Protein AF-K2DEM9-F1 (afdb_monomer)

Mean predicted aligned error: 3.63 Å

Sequence (112 aa):
MRRLVREGIWRINEPAARIWNIGGHIYLVWPAAGEEIAKRASGEDIPGLPKTPDGILDMMVEREIAYLREGEGDRYYYIAPSVLTEKIPDLKLKAIRLRDQALISSAIIPPV

Nearest PDB structures (foldseek):
  2ipq-assembly1_X  TM=5.742E-01  e=1.820E-02  Salmonella enterica subsp. enterica serovar Typhi
  7cc9-assembly3_C  TM=5.058E-01  e=1.512E+00  Streptomyces pristinaespiralis

Solvent-accessible surface area (backbone atoms only — not comparable to full-atom values): 6372 Å² total; per-residue (Å²): 99,36,64,42,38,77,71,64,74,39,39,67,74,46,92,89,34,39,33,37,33,47,89,81,42,36,32,37,33,49,59,66,48,34,47,56,50,17,58,49,43,66,74,66,68,51,84,92,60,52,73,39,31,67,50,41,48,50,52,28,42,77,68,59,49,30,45,67,41,84,75,88,76,70,50,53,37,73,46,64,53,53,88,51,28,80,80,38,73,85,54,64,44,45,20,38,35,43,69,53,59,70,65,52,36,95,64,89,75,76,59,92

Secondary structure (DSSP, 8-state):
-HHHHHTTSS-BSSTT-SEEEETTEEEEETTHHHHHHHHHHHHTT-TT--SSHHHHHHHHHHTTSEEPPPSSS-SSEEE--HHHHTTSTT--EEEEEES-GGGT-SSPPPP-

Structure (mmCIF, N/CA/C/O backbone):
data_AF-K2DEM9-F1
#
_entry.id   AF-K2DEM9-F1
#
loop_
_atom_site.group_PDB
_atom_site.id
_atom_site.type_symbol
_atom_site.label_atom_id
_atom_site.label_alt_id
_atom_site.label_comp_id
_atom_site.label_asym_id
_atom_site.label_entity_id
_atom_site.label_seq_id
_atom_site.pdbx_PDB_ins_code
_atom_site.Cartn_x
_atom_site.Cartn_y
_atom_site.Cartn_z
_atom_site.occupancy
_atom_site.B_iso_or_equiv
_atom_site.auth_seq_id
_atom_site.auth_comp_id
_atom_site.auth_asym_id
_atom_site.auth_atom_id
_atom_site.pdbx_PDB_model_num
ATOM 1 N N . MET A 1 1 ? 2.474 -9.521 -6.081 1.00 89.62 1 MET A N 1
ATOM 2 C CA . MET A 1 1 ? 1.553 -9.211 -4.961 1.00 89.62 1 MET A CA 1
ATOM 3 C C . MET A 1 1 ? 0.612 -10.367 -4.632 1.00 89.62 1 MET A C 1
ATOM 5 O O . MET A 1 1 ? 0.710 -10.861 -3.521 1.00 89.62 1 MET A O 1
ATOM 9 N N . ARG A 1 2 ? -0.200 -10.892 -5.570 1.00 91.69 2 ARG A N 1
ATOM 10 C CA . ARG A 1 2 ? -1.071 -12.075 -5.328 1.00 91.69 2 ARG A CA 1
ATOM 11 C C . ARG A 1 2 ? -0.402 -13.229 -4.568 1.00 91.69 2 ARG A C 1
ATOM 13 O O . ARG A 1 2 ? -0.968 -13.794 -3.642 1.00 91.69 2 ARG A O 1
ATOM 20 N N . ARG A 1 3 ? 0.838 -13.557 -4.940 1.00 89.69 3 ARG A N 1
ATOM 21 C CA . ARG A 1 3 ? 1.628 -14.607 -4.285 1.00 89.69 3 ARG A CA 1
ATOM 22 C C . ARG A 1 3 ? 1.915 -14.315 -2.802 1.00 89.69 3 ARG A C 1
ATOM 24 O O . ARG A 1 3 ? 1.823 -15.235 -2.006 1.00 89.69 3 ARG A O 1
ATOM 31 N N . LEU A 1 4 ? 2.201 -13.058 -2.434 1.00 91.12 4 LEU A N 1
ATOM 32 C CA . LEU A 1 4 ? 2.432 -12.642 -1.038 1.00 91.12 4 LEU A CA 1
ATOM 33 C C . LEU A 1 4 ? 1.180 -12.842 -0.179 1.00 91.12 4 LEU A C 1
ATOM 35 O O . LEU A 1 4 ? 1.288 -13.264 0.967 1.00 91.12 4 LEU A O 1
ATOM 39 N N . VAL A 1 5 ? 0.001 -12.590 -0.750 1.00 92.62 5 VAL A N 1
ATOM 40 C CA . VAL A 1 5 ? -1.280 -12.873 -0.091 1.00 92.62 5 VAL A CA 1
ATOM 41 C C . VAL A 1 5 ? -1.508 -14.374 0.034 1.00 92.62 5 VAL A C 1
ATOM 43 O O . VAL A 1 5 ? -1.794 -14.864 1.119 1.00 92.62 5 VAL A O 1
ATOM 46 N N . ARG A 1 6 ? -1.334 -15.125 -1.061 1.00 91.06 6 ARG A N 1
ATOM 47 C CA . ARG A 1 6 ? -1.548 -16.582 -1.080 1.00 91.06 6 ARG A CA 1
ATOM 48 C C . ARG A 1 6 ? -0.653 -17.329 -0.088 1.00 91.06 6 ARG A C 1
ATOM 50 O O . ARG A 1 6 ? -1.060 -18.348 0.449 1.00 91.06 6 ARG A O 1
ATOM 57 N N . GLU A 1 7 ? 0.560 -16.837 0.138 1.00 91.19 7 GLU A N 1
ATOM 58 C CA . GLU A 1 7 ? 1.514 -17.406 1.099 1.00 91.19 7 GLU A CA 1
ATOM 59 C C . GLU A 1 7 ? 1.312 -16.875 2.530 1.00 91.19 7 GLU A C 1
ATOM 61 O O . GLU A 1 7 ? 2.103 -17.190 3.413 1.00 91.19 7 GLU A O 1
ATOM 66 N N . GLY A 1 8 ? 0.277 -16.061 2.772 1.00 90.12 8 GLY A N 1
ATOM 67 C CA . GLY A 1 8 ? -0.072 -15.539 4.097 1.00 90.12 8 GLY A CA 1
ATOM 68 C C . GLY A 1 8 ? 0.868 -14.455 4.631 1.00 90.12 8 GLY A C 1
ATOM 69 O O . GLY A 1 8 ? 0.730 -14.033 5.777 1.00 90.12 8 GLY A O 1
ATOM 70 N N . ILE A 1 9 ? 1.817 -13.987 3.817 1.00 92.00 9 ILE A N 1
ATOM 71 C CA . ILE A 1 9 ? 2.762 -12.925 4.188 1.00 92.00 9 ILE A CA 1
ATOM 72 C C . ILE A 1 9 ? 2.027 -11.588 4.230 1.00 92.00 9 ILE A C 1
ATOM 74 O O . ILE A 1 9 ? 2.168 -10.816 5.176 1.00 92.00 9 ILE A O 1
ATOM 78 N N . TRP A 1 10 ? 1.213 -11.321 3.208 1.00 95.81 10 TRP A N 1
ATOM 79 C CA . TRP A 1 10 ? 0.350 -10.149 3.176 1.00 95.81 10 TRP A CA 1
ATOM 80 C C . TRP A 1 10 ? -1.045 -10.506 3.641 1.00 95.81 10 TRP A C 1
ATOM 82 O O . TRP A 1 10 ? -1.778 -11.237 2.979 1.00 95.81 10 TRP A O 1
ATOM 92 N N . ARG A 1 11 ? -1.409 -9.915 4.771 1.00 95.56 11 ARG A N 1
ATOM 93 C CA . ARG A 1 11 ? -2.759 -9.953 5.314 1.00 95.56 11 ARG A CA 1
ATOM 94 C C . ARG A 1 11 ? -3.612 -8.839 4.710 1.00 95.56 11 ARG A C 1
ATOM 96 O O . ARG A 1 11 ? -3.073 -7.838 4.218 1.00 95.56 11 ARG A O 1
ATOM 103 N N . ILE A 1 12 ? -4.927 -9.030 4.758 1.00 96.12 12 ILE A N 1
ATOM 104 C CA . ILE A 1 12 ? -5.938 -8.136 4.186 1.00 96.12 12 ILE A CA 1
ATOM 105 C C . ILE A 1 12 ? -6.935 -7.774 5.287 1.00 96.12 12 ILE A C 1
ATOM 107 O O . ILE A 1 12 ? -7.466 -8.677 5.923 1.00 96.12 12 ILE A O 1
ATOM 111 N N . ASN A 1 13 ? -7.215 -6.481 5.474 1.00 96.06 13 ASN A N 1
ATOM 112 C CA . ASN A 1 13 ? -8.270 -5.977 6.370 1.00 96.06 13 ASN A CA 1
ATOM 113 C C . ASN A 1 13 ? -8.176 -6.412 7.844 1.00 96.06 13 ASN A C 1
ATOM 115 O O . ASN A 1 13 ? -9.171 -6.430 8.564 1.00 96.06 13 ASN A O 1
ATOM 119 N N . GLU A 1 14 ? -6.981 -6.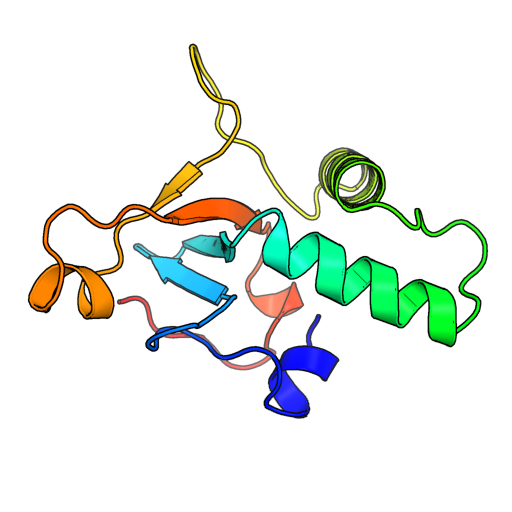736 8.319 1.00 95.38 14 GLU A N 1
ATOM 120 C CA . GLU A 1 14 ? -6.750 -7.156 9.698 1.00 95.38 14 GLU A CA 1
ATOM 121 C C . GLU A 1 14 ? -5.518 -6.454 10.286 1.00 95.38 14 GLU A C 1
ATOM 123 O O . GLU A 1 14 ? -4.726 -5.856 9.550 1.00 95.38 14 GLU A O 1
ATOM 128 N N . PRO A 1 15 ? -5.311 -6.494 11.612 1.00 93.44 15 PRO A N 1
ATOM 129 C CA . PRO A 1 15 ? -4.130 -5.895 12.217 1.00 93.44 15 PRO A CA 1
ATOM 130 C C . PRO A 1 15 ? -2.820 -6.363 11.567 1.00 93.44 15 PRO A C 1
ATOM 132 O O . PRO A 1 15 ? -2.637 -7.543 11.278 1.00 93.44 15 PRO A O 1
ATOM 135 N N . ALA A 1 16 ? -1.908 -5.412 11.343 1.00 91.88 16 ALA A N 1
ATOM 136 C CA . ALA A 1 16 ? -0.651 -5.584 10.603 1.00 91.88 16 ALA A CA 1
ATOM 137 C C . ALA A 1 16 ? -0.788 -5.905 9.096 1.00 91.88 16 ALA A C 1
ATOM 139 O O . ALA A 1 16 ? 0.227 -6.155 8.436 1.00 91.88 16 ALA A O 1
ATOM 140 N N . ALA A 1 17 ? -1.996 -5.837 8.522 1.00 96.06 17 ALA A N 1
ATOM 141 C CA . ALA A 1 17 ? -2.210 -5.996 7.088 1.00 96.06 17 ALA A CA 1
ATOM 142 C C . ALA A 1 17 ? -1.434 -4.977 6.250 1.00 96.06 17 ALA A C 1
ATOM 144 O O . ALA A 1 17 ? -1.278 -3.805 6.606 1.00 96.06 17 ALA A O 1
ATOM 145 N N . ARG A 1 18 ? -0.972 -5.446 5.087 1.00 96.88 18 ARG A N 1
ATOM 146 C CA . ARG A 1 18 ? -0.403 -4.589 4.040 1.00 96.88 18 ARG A CA 1
ATOM 147 C C . ARG A 1 18 ? -1.475 -4.051 3.112 1.00 96.88 18 ARG A C 1
ATOM 149 O O . ARG A 1 18 ? -1.251 -3.019 2.495 1.00 96.88 18 ARG A O 1
ATOM 156 N N . ILE A 1 19 ? -2.609 -4.737 3.016 1.00 97.25 19 ILE A N 1
ATOM 157 C CA . ILE A 1 19 ? -3.687 -4.406 2.094 1.00 97.25 19 ILE A CA 1
ATOM 158 C C . ILE A 1 19 ? -4.940 -4.063 2.885 1.00 97.25 19 ILE A C 1
ATOM 160 O O . ILE A 1 19 ? -5.343 -4.810 3.778 1.00 97.25 19 ILE A O 1
ATOM 164 N N . TRP A 1 20 ? -5.573 -2.966 2.493 1.00 97.75 20 TRP A N 1
ATOM 165 C CA . TRP A 1 20 ? -6.828 -2.501 3.060 1.00 97.75 20 TRP A CA 1
ATOM 166 C C . TRP A 1 20 ? -7.810 -2.185 1.943 1.00 97.75 20 TRP A C 1
ATOM 168 O O . TRP A 1 20 ? -7.455 -1.486 0.998 1.00 97.75 20 TRP A O 1
ATOM 178 N N . ASN A 1 21 ? -9.037 -2.684 2.046 1.00 96.62 21 ASN A N 1
ATOM 179 C CA . ASN A 1 21 ? -10.150 -2.203 1.243 1.00 96.62 21 ASN A CA 1
ATOM 180 C C . ASN A 1 21 ? -10.974 -1.231 2.085 1.00 96.62 21 ASN A C 1
ATOM 182 O O . ASN A 1 21 ? -11.594 -1.648 3.058 1.00 96.62 21 ASN A O 1
ATOM 186 N N . ILE A 1 22 ? -10.987 0.043 1.701 1.00 95.44 22 ILE A N 1
ATOM 187 C CA . ILE A 1 22 ? -11.754 1.087 2.386 1.00 95.44 22 ILE A CA 1
ATOM 188 C C . ILE A 1 22 ? -12.604 1.798 1.345 1.00 95.44 22 ILE A C 1
ATOM 190 O O . ILE A 1 22 ? -12.086 2.304 0.348 1.00 95.44 22 ILE A O 1
ATOM 194 N N . GLY A 1 23 ? -13.920 1.811 1.558 1.00 91.12 23 GLY A N 1
ATOM 195 C CA . GLY A 1 23 ? -14.862 2.439 0.626 1.00 91.12 23 GLY A CA 1
ATOM 196 C C . GLY A 1 23 ? -14.814 1.863 -0.797 1.00 91.12 23 GLY A C 1
ATOM 197 O O . GLY A 1 23 ? -15.108 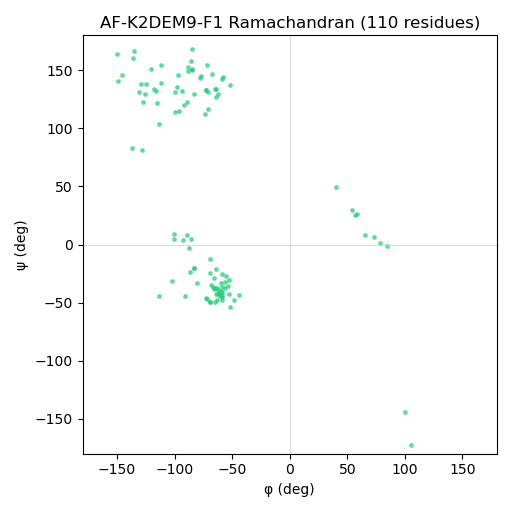2.577 -1.749 1.00 91.12 23 GLY A O 1
ATOM 198 N N . GLY A 1 24 ? -14.398 0.601 -0.965 1.00 91.81 24 GLY A N 1
ATOM 199 C CA . GLY A 1 24 ? -14.244 -0.046 -2.274 1.00 91.81 24 GLY A CA 1
ATOM 200 C C . GLY A 1 24 ? -12.905 0.231 -2.966 1.00 91.81 24 GLY A C 1
ATOM 201 O O . GLY A 1 24 ? -12.650 -0.307 -4.044 1.00 91.81 24 GLY A O 1
ATOM 202 N N . HIS A 1 25 ? -12.031 1.036 -2.363 1.00 95.19 25 HIS A N 1
ATOM 203 C CA . HIS A 1 25 ? -10.690 1.296 -2.868 1.00 95.19 25 HIS A CA 1
ATOM 204 C C . HIS A 1 25 ? -9.661 0.423 -2.163 1.00 95.19 25 HIS A C 1
ATOM 206 O O . HIS A 1 25 ? -9.649 0.309 -0.937 1.00 95.19 25 HIS A O 1
ATOM 212 N N . ILE A 1 26 ? -8.748 -0.150 -2.948 1.00 97.19 26 ILE A N 1
ATOM 213 C CA . ILE A 1 26 ? -7.647 -0.942 -2.413 1.00 97.19 26 ILE A CA 1
ATOM 214 C C . ILE A 1 26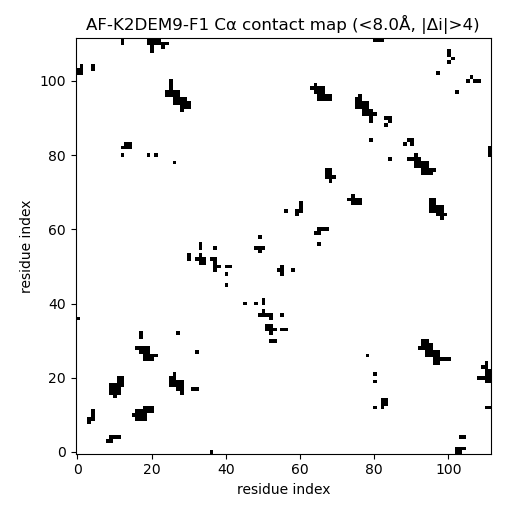 ? -6.454 -0.043 -2.135 1.00 97.19 26 ILE A C 1
ATOM 216 O O . ILE A 1 26 ? -5.910 0.597 -3.035 1.00 97.19 26 ILE A O 1
ATOM 220 N N . TYR A 1 27 ? -6.016 -0.057 -0.888 1.00 97.88 27 TYR A N 1
ATOM 221 C CA . TYR A 1 27 ? -4.844 0.641 -0.407 1.00 97.88 27 TYR A CA 1
ATOM 222 C C . TYR A 1 27 ? -3.756 -0.351 -0.024 1.00 97.88 27 TYR A C 1
ATOM 224 O O . TYR A 1 27 ? -4.017 -1.389 0.587 1.00 97.88 27 TYR A O 1
ATOM 232 N N . LEU A 1 28 ? -2.523 -0.003 -0.372 1.00 97.88 28 LEU A N 1
ATOM 233 C CA . LEU A 1 28 ? -1.328 -0.756 -0.037 1.00 97.88 28 LEU A CA 1
ATOM 234 C C . LEU A 1 28 ? -0.448 0.084 0.893 1.00 97.88 28 LEU A C 1
ATOM 236 O O . LEU A 1 28 ? -0.043 1.188 0.529 1.00 97.88 28 LEU A O 1
ATOM 240 N N . VAL A 1 29 ? -0.155 -0.434 2.086 1.00 98.00 29 VAL A N 1
ATOM 241 C CA . VAL A 1 29 ? 0.650 0.253 3.109 1.00 98.00 29 VAL A CA 1
ATOM 242 C C . VAL A 1 29 ? 2.074 0.477 2.602 1.00 98.00 29 VAL A C 1
ATOM 244 O O . VAL A 1 29 ? 2.757 -0.463 2.192 1.00 98.00 29 VAL A O 1
ATOM 247 N N . TRP A 1 30 ? 2.543 1.722 2.669 1.00 97.94 30 TRP A N 1
ATOM 248 C CA . TRP A 1 30 ? 3.786 2.162 2.038 1.00 97.94 30 TRP A CA 1
ATOM 249 C C . TRP A 1 30 ? 4.700 2.911 3.025 1.00 97.94 30 TRP A C 1
ATOM 251 O O . TRP A 1 30 ? 4.195 3.734 3.793 1.00 97.94 30 TRP A O 1
ATOM 261 N N . PRO A 1 31 ? 6.035 2.692 3.031 1.00 97.06 31 PRO A N 1
ATOM 262 C CA . PRO A 1 31 ? 6.848 1.913 2.082 1.00 97.06 31 PRO A CA 1
ATOM 263 C C . PRO A 1 31 ? 6.971 0.415 2.386 1.00 97.06 31 PRO A C 1
ATOM 265 O O . PRO A 1 31 ? 7.542 -0.308 1.576 1.00 97.06 31 PRO A O 1
ATOM 268 N N . ALA A 1 32 ? 6.405 -0.070 3.496 1.00 96.56 32 ALA A N 1
ATOM 269 C CA . ALA A 1 32 ? 6.588 -1.451 3.957 1.00 96.56 32 ALA A CA 1
ATOM 270 C C . ALA A 1 32 ? 6.267 -2.512 2.884 1.00 96.56 32 ALA A C 1
ATOM 272 O O . ALA A 1 32 ? 7.025 -3.460 2.692 1.00 96.56 32 ALA A O 1
ATOM 273 N N . ALA A 1 33 ? 5.177 -2.348 2.126 1.00 96.06 33 ALA A N 1
ATOM 274 C CA . ALA A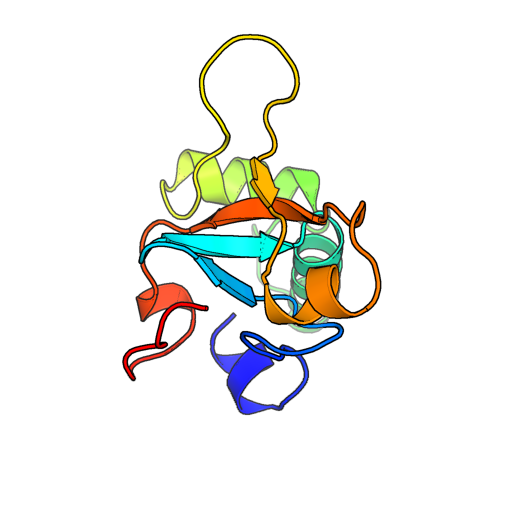 1 33 ? 4.881 -3.257 1.021 1.00 96.06 33 ALA A CA 1
ATOM 275 C C . ALA A 1 33 ? 5.921 -3.179 -0.113 1.00 96.06 33 ALA A C 1
ATOM 277 O O . ALA A 1 33 ? 6.285 -4.206 -0.684 1.00 96.06 33 ALA A O 1
ATOM 278 N N . GLY A 1 34 ? 6.418 -1.982 -0.429 1.00 95.19 34 GLY A N 1
ATOM 279 C CA . GLY A 1 34 ? 7.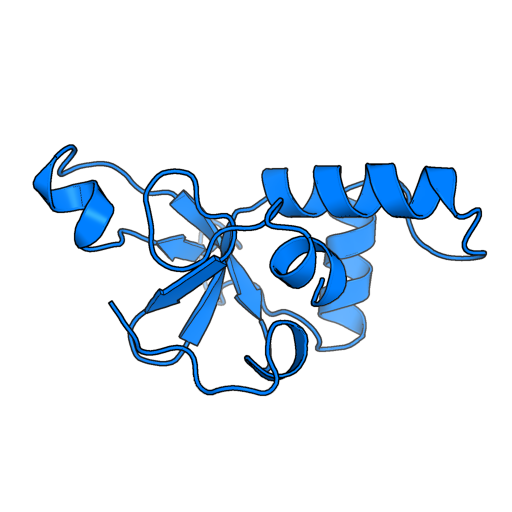471 -1.766 -1.422 1.00 95.19 34 GLY A CA 1
ATOM 280 C C . GLY A 1 34 ? 8.775 -2.471 -1.063 1.00 95.19 34 GLY A C 1
ATOM 281 O O . GLY A 1 34 ? 9.380 -3.112 -1.918 1.00 95.19 34 GLY A O 1
ATOM 282 N N . GLU A 1 35 ? 9.166 -2.428 0.210 1.00 94.88 35 GLU A N 1
ATOM 283 C CA . GLU A 1 35 ? 10.351 -3.129 0.725 1.00 94.88 35 GLU A CA 1
ATOM 284 C C . GLU A 1 35 ? 10.220 -4.647 0.567 1.00 94.88 35 GLU A C 1
ATOM 286 O O . GLU A 1 35 ? 11.149 -5.324 0.124 1.00 94.88 35 GLU A O 1
ATOM 291 N N . GLU A 1 36 ? 9.041 -5.193 0.864 1.00 93.25 36 GLU A N 1
ATOM 292 C CA . GLU A 1 36 ? 8.773 -6.624 0.723 1.00 93.25 36 GLU A CA 1
ATOM 293 C C . GLU A 1 36 ? 8.740 -7.074 -0.748 1.00 93.25 36 GLU A C 1
ATOM 295 O O . GLU A 1 36 ? 9.219 -8.167 -1.070 1.00 93.25 36 GLU A O 1
ATOM 300 N N . ILE A 1 37 ? 8.244 -6.226 -1.659 1.00 91.88 37 ILE A N 1
ATOM 301 C CA . ILE A 1 37 ? 8.333 -6.467 -3.108 1.00 91.88 37 ILE A CA 1
ATOM 302 C C . ILE A 1 37 ? 9.800 -6.438 -3.559 1.00 91.88 37 ILE A C 1
ATOM 304 O O . ILE A 1 37 ? 10.241 -7.375 -4.226 1.00 91.88 37 ILE A O 1
ATOM 308 N N . ALA A 1 38 ? 10.564 -5.413 -3.172 1.00 90.94 38 ALA A N 1
ATOM 309 C CA . ALA A 1 38 ? 11.973 -5.250 -3.540 1.00 90.94 38 ALA A CA 1
ATOM 310 C C . ALA A 1 38 ? 12.832 -6.434 -3.080 1.00 90.94 38 ALA A C 1
ATOM 312 O O . ALA A 1 38 ? 13.634 -6.976 -3.851 1.00 90.94 38 ALA A O 1
ATOM 313 N N . LYS A 1 39 ? 12.626 -6.876 -1.834 1.00 89.62 39 LYS A N 1
ATOM 314 C CA . LYS A 1 39 ? 13.323 -8.028 -1.253 1.00 89.62 39 LYS A CA 1
ATOM 315 C C . LYS A 1 39 ? 13.060 -9.304 -2.049 1.00 89.62 39 LYS A C 1
ATOM 317 O O . LYS A 1 39 ? 13.980 -10.087 -2.263 1.00 89.62 39 LYS A O 1
ATOM 322 N N . ARG A 1 40 ? 11.825 -9.508 -2.515 1.00 84.19 40 ARG A N 1
ATOM 323 C CA . ARG A 1 40 ? 11.477 -10.655 -3.365 1.00 84.19 40 ARG A CA 1
ATOM 324 C C . ARG A 1 40 ? 12.086 -10.576 -4.747 1.00 84.19 40 ARG A C 1
ATOM 326 O O . ARG A 1 40 ? 12.708 -11.536 -5.179 1.00 84.19 40 ARG A O 1
ATOM 333 N N . ALA A 1 41 ? 11.930 -9.439 -5.411 1.00 84.06 41 ALA A N 1
ATOM 334 C CA . ALA A 1 41 ? 12.445 -9.246 -6.757 1.00 84.06 41 ALA A CA 1
ATOM 335 C C . ALA A 1 41 ? 13.961 -9.441 -6.840 1.00 84.06 41 ALA A C 1
ATOM 337 O O . ALA A 1 41 ? 14.462 -10.020 -7.798 1.00 84.06 41 ALA A O 1
ATOM 338 N N . SER A 1 42 ? 14.678 -9.015 -5.797 1.00 81.69 42 SER A N 1
ATOM 339 C CA . SER A 1 42 ? 16.122 -9.220 -5.684 1.00 81.69 42 SER A CA 1
ATOM 340 C C . SER A 1 42 ? 16.509 -10.697 -5.545 1.00 81.69 42 SER A C 1
ATOM 342 O O . SER A 1 42 ? 17.598 -11.065 -5.967 1.00 81.69 42 SER A O 1
ATOM 344 N N . GLY A 1 43 ? 15.640 -11.535 -4.969 1.00 79.25 43 GLY A N 1
ATOM 345 C CA . GLY A 1 43 ? 15.863 -12.980 -4.847 1.00 79.25 43 GLY A CA 1
ATOM 346 C C . GLY A 1 43 ? 15.486 -13.785 -6.095 1.00 79.25 43 GLY A C 1
ATOM 347 O O . GLY A 1 43 ? 15.965 -14.902 -6.252 1.00 79.25 43 GLY A O 1
ATOM 348 N N . GLU A 1 44 ? 14.646 -13.233 -6.974 1.00 76.19 44 GLU A N 1
ATOM 349 C CA . GLU A 1 44 ? 14.187 -13.879 -8.217 1.00 76.19 44 GLU A CA 1
ATOM 350 C C . GLU A 1 44 ? 14.935 -13.370 -9.472 1.00 76.19 44 GLU A C 1
ATOM 352 O O . GLU A 1 44 ? 14.580 -13.756 -10.581 1.00 76.19 44 GLU A O 1
ATOM 357 N N . ASP A 1 45 ? 15.948 -12.506 -9.295 1.00 70.00 45 ASP A N 1
ATOM 358 C CA . ASP A 1 45 ? 16.754 -11.839 -10.338 1.00 70.00 45 ASP A CA 1
ATOM 359 C C . ASP A 1 45 ? 15.940 -11.361 -11.552 1.00 70.00 45 ASP A C 1
ATOM 361 O O . ASP A 1 45 ? 16.262 -11.638 -12.704 1.00 70.00 45 ASP A O 1
ATOM 365 N N . ILE A 1 46 ? 14.836 -10.656 -11.285 1.00 76.25 46 ILE A N 1
ATOM 366 C CA . ILE A 1 46 ? 13.935 -10.157 -12.328 1.00 76.25 46 ILE A CA 1
ATOM 367 C C . ILE A 1 46 ? 14.612 -8.977 -13.050 1.00 76.25 46 ILE A C 1
ATOM 369 O O . ILE A 1 46 ? 14.750 -7.903 -12.447 1.00 76.25 46 ILE A O 1
ATOM 373 N N . PRO A 1 47 ? 15.001 -9.107 -14.334 1.00 76.88 47 PRO A N 1
ATOM 374 C CA . PRO A 1 47 ? 15.701 -8.042 -15.040 1.00 76.88 47 PRO A CA 1
ATOM 375 C C . PRO A 1 47 ? 14.809 -6.811 -15.214 1.00 76.88 47 PRO A C 1
ATOM 377 O O . PRO A 1 47 ? 13.647 -6.915 -15.606 1.00 76.88 47 PRO A O 1
ATOM 380 N N . GLY A 1 48 ? 15.360 -5.630 -14.932 1.00 77.62 48 GLY A N 1
ATOM 381 C CA . GLY A 1 48 ? 14.662 -4.356 -15.110 1.00 77.62 48 GLY A CA 1
ATOM 382 C C . GLY A 1 48 ? 13.654 -3.997 -14.014 1.00 77.62 48 GLY A C 1
ATOM 383 O O . GLY A 1 48 ? 13.051 -2.929 -14.108 1.00 77.62 48 GLY A O 1
ATOM 384 N N . LEU A 1 49 ? 13.476 -4.821 -12.969 1.00 82.19 49 LEU A N 1
ATOM 385 C CA . LEU A 1 49 ? 12.668 -4.415 -11.819 1.00 82.19 49 LEU A CA 1
ATOM 386 C C . LEU A 1 49 ? 13.501 -3.565 -10.843 1.00 82.19 49 LEU A C 1
ATOM 388 O O . LEU A 1 49 ? 14.579 -3.997 -10.422 1.00 82.19 49 LEU A O 1
ATOM 392 N N . PRO A 1 50 ? 13.009 -2.387 -10.426 1.00 87.88 50 PRO A N 1
ATOM 393 C CA . PRO A 1 50 ? 13.667 -1.603 -9.391 1.00 87.88 50 PRO A CA 1
ATOM 394 C C . PRO A 1 50 ? 13.793 -2.379 -8.071 1.00 87.88 50 PRO A C 1
ATOM 396 O O . PRO A 1 50 ? 12.891 -3.114 -7.669 1.00 87.88 50 PRO A O 1
ATOM 399 N N . LYS A 1 51 ? 14.925 -2.194 -7.380 1.00 88.00 51 LYS A N 1
ATOM 400 C CA . LYS A 1 51 ? 15.251 -2.867 -6.105 1.00 88.00 51 LYS A CA 1
ATOM 401 C C . LYS A 1 51 ? 15.018 -1.986 -4.874 1.00 88.00 51 LYS A C 1
ATOM 403 O O . LYS A 1 51 ? 15.415 -2.351 -3.772 1.00 88.00 51 LYS A O 1
ATOM 408 N N . THR A 1 52 ? 14.390 -0.829 -5.052 1.00 92.94 52 THR A N 1
ATOM 409 C CA . THR A 1 52 ? 14.027 0.092 -3.970 1.00 92.94 52 THR A CA 1
ATOM 410 C C . THR A 1 52 ? 12.516 0.298 -3.960 1.00 92.94 52 THR A C 1
ATOM 412 O O . THR A 1 52 ? 11.897 0.219 -5.025 1.00 92.94 52 THR A O 1
ATOM 415 N N . PRO A 1 53 ? 11.905 0.581 -2.794 1.00 94.56 53 PRO A N 1
ATOM 416 C CA . PRO A 1 53 ? 10.495 0.936 -2.730 1.00 94.56 53 PRO A CA 1
ATOM 417 C C . PRO A 1 53 ? 10.178 2.071 -3.704 1.00 94.56 53 PRO A C 1
ATOM 419 O O . PRO A 1 53 ? 9.334 1.891 -4.572 1.00 94.56 53 PRO A O 1
ATOM 422 N N . ASP A 1 54 ? 10.900 3.190 -3.636 1.00 95.06 54 ASP A N 1
ATOM 423 C CA . ASP A 1 54 ? 10.600 4.361 -4.468 1.00 95.06 54 ASP A CA 1
ATOM 424 C C . ASP A 1 54 ? 10.649 4.051 -5.967 1.00 95.06 54 ASP A C 1
ATOM 426 O O . ASP A 1 54 ? 9.703 4.375 -6.675 1.00 95.06 54 ASP A O 1
ATOM 430 N N . GLY A 1 55 ? 11.652 3.303 -6.438 1.00 94.94 55 GLY A N 1
ATOM 431 C CA . GLY A 1 55 ? 11.700 2.901 -7.845 1.00 94.94 55 GLY A CA 1
ATOM 432 C C . GLY A 1 55 ? 10.542 1.976 -8.239 1.00 94.94 55 GLY A C 1
ATOM 433 O O . GLY A 1 55 ? 9.991 2.099 -9.331 1.00 94.94 55 GLY A O 1
ATOM 434 N N . ILE A 1 56 ? 10.130 1.061 -7.352 1.00 94.94 56 ILE A N 1
ATOM 435 C CA . ILE A 1 56 ? 8.948 0.215 -7.583 1.00 94.94 56 ILE A CA 1
ATOM 436 C C . ILE A 1 56 ? 7.690 1.078 -7.660 1.00 94.94 56 ILE A C 1
ATOM 438 O O . ILE A 1 56 ? 6.848 0.833 -8.520 1.00 94.94 56 ILE A O 1
ATOM 442 N N . LEU A 1 57 ? 7.553 2.072 -6.782 1.00 96.06 57 LEU A N 1
ATOM 443 C CA . LEU A 1 57 ? 6.421 2.991 -6.783 1.00 96.06 57 LEU A CA 1
ATOM 444 C C . LEU A 1 57 ? 6.366 3.812 -8.065 1.00 96.06 57 LEU A C 1
ATOM 446 O O . LEU A 1 57 ? 5.305 3.867 -8.679 1.00 96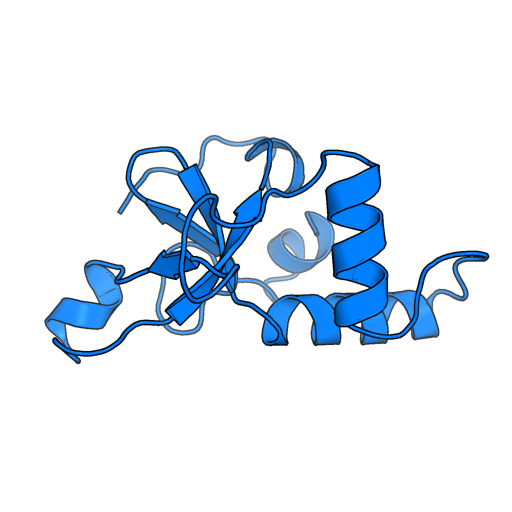.06 57 LEU A O 1
ATOM 450 N N . ASP A 1 58 ? 7.486 4.395 -8.483 1.00 95.81 58 ASP A N 1
ATOM 451 C CA . ASP A 1 58 ? 7.563 5.186 -9.709 1.00 95.81 58 ASP A CA 1
ATOM 452 C C . ASP A 1 58 ? 7.148 4.326 -10.911 1.00 95.81 58 ASP A C 1
ATOM 454 O O . ASP A 1 58 ? 6.215 4.677 -11.628 1.00 95.81 58 ASP A O 1
ATOM 458 N N . MET A 1 59 ? 7.692 3.110 -11.028 1.00 94.50 59 MET A N 1
ATOM 459 C CA . MET A 1 59 ? 7.278 2.143 -12.051 1.00 94.50 59 MET A CA 1
ATOM 460 C C . MET A 1 59 ? 5.782 1.782 -11.958 1.00 94.50 59 MET A C 1
ATOM 462 O O . MET A 1 59 ? 5.113 1.610 -12.979 1.00 94.50 59 MET A O 1
ATOM 466 N N . MET A 1 60 ? 5.238 1.608 -10.750 1.00 95.06 60 MET A N 1
ATOM 467 C CA . MET A 1 60 ? 3.817 1.304 -10.560 1.00 95.06 60 MET A CA 1
ATOM 468 C C . MET A 1 60 ? 2.922 2.472 -10.973 1.00 95.06 60 MET A C 1
ATOM 470 O O . MET A 1 60 ? 1.850 2.224 -11.517 1.00 95.06 60 MET A O 1
ATOM 474 N N . VAL A 1 61 ? 3.337 3.713 -10.729 1.00 96.25 61 VAL A N 1
ATOM 475 C CA . VAL A 1 61 ? 2.602 4.915 -11.144 1.00 96.25 61 VAL A CA 1
ATOM 476 C C . VAL A 1 61 ? 2.694 5.100 -12.657 1.00 96.25 61 VAL A C 1
ATOM 478 O O . VAL A 1 61 ? 1.663 5.256 -13.305 1.00 96.25 61 VAL A O 1
ATOM 481 N N . GLU A 1 62 ? 3.891 4.985 -13.237 1.00 95.56 62 GLU A N 1
ATOM 482 C CA . GLU A 1 62 ? 4.126 5.076 -14.687 1.00 95.56 62 GLU A CA 1
ATOM 483 C C . GLU A 1 62 ? 3.294 4.063 -15.483 1.00 95.56 62 GLU A C 1
ATOM 485 O O . GLU A 1 62 ? 2.803 4.363 -16.568 1.00 95.56 62 GLU A O 1
ATOM 490 N N . ARG A 1 63 ? 3.116 2.854 -14.940 1.00 94.75 63 ARG A N 1
ATOM 491 C CA . ARG A 1 63 ? 2.315 1.781 -15.554 1.00 94.75 63 ARG A CA 1
ATOM 492 C C . ARG A 1 63 ? 0.841 1.809 -15.146 1.00 94.75 63 ARG A C 1
ATOM 494 O O . ARG A 1 63 ? 0.123 0.850 -15.426 1.00 94.75 63 ARG A O 1
ATOM 501 N N . GLU A 1 64 ? 0.406 2.850 -14.438 1.00 95.62 64 GLU A N 1
ATOM 502 C CA . GLU A 1 64 ? -0.953 3.008 -13.907 1.00 95.62 64 GLU A CA 1
ATOM 503 C C . GLU A 1 64 ? -1.430 1.825 -13.042 1.00 95.62 64 GLU A C 1
ATOM 505 O O . GLU A 1 64 ? -2.614 1.499 -12.999 1.00 95.62 64 GLU A O 1
ATOM 510 N N . ILE A 1 65 ? -0.515 1.131 -12.371 1.00 95.38 65 ILE A N 1
ATOM 511 C CA . ILE A 1 65 ? -0.808 0.028 -11.444 1.00 95.38 65 ILE A CA 1
ATOM 512 C C . ILE A 1 65 ? -1.223 0.591 -10.078 1.00 95.38 65 ILE A C 1
ATOM 514 O O . ILE A 1 65 ? -2.054 -0.003 -9.382 1.00 95.38 65 ILE A O 1
ATOM 518 N N . ALA A 1 66 ? -0.655 1.735 -9.696 1.00 96.94 66 ALA A N 1
ATOM 519 C CA . ALA A 1 66 ? -1.016 2.464 -8.492 1.00 96.94 66 ALA A CA 1
ATOM 520 C C . ALA A 1 66 ? -1.128 3.965 -8.739 1.00 96.94 66 ALA A C 1
ATOM 522 O O . ALA A 1 66 ? -0.571 4.514 -9.684 1.00 96.94 66 ALA A O 1
ATOM 523 N N . TYR A 1 67 ? -1.834 4.613 -7.827 1.00 96.88 67 TYR A N 1
ATOM 524 C CA . TYR A 1 67 ? -2.091 6.034 -7.815 1.00 96.88 67 TYR A CA 1
ATOM 525 C C . TYR A 1 67 ? -1.645 6.620 -6.482 1.00 96.88 67 TYR A C 1
ATOM 527 O O . TYR A 1 67 ? -1.890 6.057 -5.406 1.00 96.88 67 TYR A O 1
ATOM 535 N N . LEU A 1 68 ? -1.011 7.780 -6.577 1.00 96.69 68 LEU A N 1
ATOM 536 C CA . LEU A 1 68 ? -0.751 8.661 -5.451 1.00 96.69 68 LEU A CA 1
ATOM 537 C C . LEU A 1 68 ? -1.972 9.552 -5.200 1.00 96.69 68 LEU A C 1
ATOM 539 O O . LEU A 1 68 ? -2.939 9.552 -5.968 1.00 96.69 68 LEU A O 1
ATOM 543 N N . ARG A 1 69 ? -1.982 10.232 -4.059 1.00 95.50 69 ARG A N 1
ATOM 544 C CA . ARG A 1 69 ? -3.001 11.221 -3.728 1.00 95.50 69 ARG A CA 1
ATOM 545 C C . ARG A 1 69 ? -2.756 12.469 -4.569 1.00 95.50 69 ARG A C 1
ATOM 547 O O . ARG A 1 69 ? -1.631 12.951 -4.651 1.00 95.50 69 ARG A O 1
ATOM 554 N N . GLU A 1 70 ? -3.822 12.979 -5.167 1.00 90.06 70 GLU A N 1
ATOM 555 C CA . GLU A 1 70 ? -3.807 14.248 -5.888 1.00 90.06 70 GLU A CA 1
ATOM 556 C C . GLU A 1 70 ? -4.033 15.425 -4.925 1.00 90.06 70 GLU A C 1
ATOM 558 O O . GLU A 1 70 ? -4.717 15.287 -3.904 1.00 90.06 70 GLU A O 1
ATOM 563 N N . GLY A 1 71 ? -3.481 16.590 -5.267 1.00 87.31 71 GLY A N 1
ATOM 564 C CA . GLY A 1 71 ? -3.654 17.841 -4.525 1.00 87.31 71 GLY A CA 1
ATOM 565 C C . GLY A 1 71 ? -2.438 18.260 -3.695 1.00 87.31 71 GLY A C 1
ATOM 566 O O . GLY A 1 71 ? -1.356 17.686 -3.797 1.00 87.31 71 GLY A O 1
ATOM 567 N N . GLU A 1 72 ? -2.624 19.304 -2.889 1.00 81.25 72 GLU A N 1
ATOM 568 C CA . GLU A 1 72 ? -1.560 19.881 -2.066 1.00 81.25 72 GLU A CA 1
ATOM 569 C C . GLU A 1 72 ? -1.259 19.035 -0.814 1.00 81.25 72 GLU A C 1
ATOM 571 O O . GLU A 1 72 ? -2.145 18.438 -0.185 1.00 81.25 72 GLU A O 1
ATOM 576 N N . GLY A 1 73 ? 0.021 19.013 -0.433 1.00 87.00 73 GLY A N 1
ATOM 577 C CA . GLY A 1 73 ? 0.531 18.299 0.735 1.00 87.00 73 GLY A CA 1
ATOM 578 C C . GLY A 1 73 ? 1.186 16.966 0.384 1.00 87.00 73 GLY A C 1
ATOM 579 O O . GLY A 1 73 ? 1.880 16.839 -0.622 1.00 87.00 73 GLY A O 1
ATOM 580 N N . ASP A 1 74 ? 1.015 15.975 1.258 1.00 91.88 74 ASP A N 1
ATOM 581 C CA . ASP A 1 74 ? 1.631 14.665 1.068 1.00 91.88 74 ASP A CA 1
ATOM 582 C C . ASP A 1 74 ? 0.962 13.896 -0.088 1.00 91.88 74 ASP A C 1
ATOM 584 O O . ASP A 1 74 ? -0.268 13.765 -0.142 1.00 91.88 74 ASP A O 1
ATOM 588 N N . ARG A 1 75 ? 1.802 13.365 -0.988 1.00 93.69 75 ARG A N 1
ATOM 589 C CA . ARG A 1 75 ? 1.420 12.540 -2.143 1.00 93.69 75 ARG A CA 1
ATOM 590 C C . ARG A 1 75 ? 0.897 11.159 -1.744 1.00 93.69 75 ARG A C 1
ATOM 592 O O . ARG A 1 75 ? 0.364 10.441 -2.584 1.00 93.69 75 ARG A O 1
ATOM 599 N N . TYR A 1 76 ? 1.072 10.737 -0.495 1.00 97.00 76 TYR A N 1
ATOM 600 C CA . TYR A 1 76 ? 0.533 9.475 0.002 1.00 97.00 76 TYR A CA 1
ATOM 601 C C . TYR A 1 76 ? -0.892 9.630 0.547 1.00 97.00 76 TYR A C 1
ATOM 603 O O . TYR A 1 76 ? -1.300 10.679 1.046 1.00 97.00 76 TYR A O 1
ATOM 611 N N . TYR A 1 77 ? -1.655 8.540 0.493 1.00 96.81 77 TYR A N 1
ATOM 612 C CA . TYR A 1 77 ? -2.905 8.430 1.235 1.00 96.81 77 TYR A CA 1
ATOM 613 C C . TYR A 1 77 ? -2.599 8.132 2.703 1.00 96.81 77 TYR A C 1
ATOM 615 O O . TYR A 1 77 ? -1.695 7.356 3.008 1.00 96.81 77 TYR A O 1
ATOM 623 N N . TYR A 1 78 ? -3.391 8.702 3.607 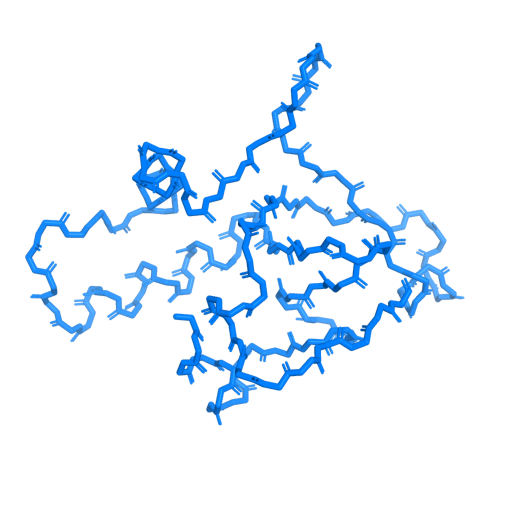1.00 96.38 78 TYR A N 1
ATOM 624 C CA . TYR A 1 78 ? -3.390 8.350 5.025 1.00 96.38 78 TYR A CA 1
ATOM 625 C C . TYR A 1 78 ? -4.724 7.701 5.357 1.00 96.38 78 TYR A C 1
ATOM 627 O O . TYR A 1 78 ? -5.745 8.381 5.440 1.00 96.38 78 TYR A O 1
ATOM 635 N N . ILE A 1 79 ? -4.712 6.379 5.495 1.00 96.44 79 ILE A N 1
ATOM 636 C CA . ILE A 1 79 ? -5.908 5.581 5.756 1.00 96.44 79 ILE A CA 1
ATOM 637 C C . ILE A 1 79 ? -6.050 5.288 7.247 1.00 96.44 79 ILE A C 1
ATOM 639 O O . ILE A 1 79 ? -5.055 5.085 7.940 1.00 96.44 79 ILE A O 1
ATOM 643 N N . ALA A 1 80 ? -7.286 5.225 7.727 1.00 96.31 80 ALA A N 1
ATOM 644 C CA . ALA A 1 80 ? -7.614 4.909 9.113 1.00 96.31 80 ALA A CA 1
ATOM 645 C C . ALA A 1 80 ? -8.656 3.777 9.127 1.00 96.31 80 ALA A C 1
ATOM 647 O O . ALA A 1 80 ? -9.854 4.052 9.172 1.00 96.31 80 ALA A O 1
ATOM 648 N N . PRO A 1 81 ? -8.230 2.509 8.975 1.00 95.56 81 PRO A N 1
ATOM 649 C CA . PRO A 1 81 ? -9.159 1.389 8.960 1.00 95.56 81 PRO A CA 1
ATOM 650 C C . PRO A 1 81 ? -9.869 1.236 10.307 1.00 95.56 81 PRO A C 1
ATOM 652 O O . PRO A 1 81 ? -9.206 1.210 11.347 1.00 95.56 81 PRO A O 1
ATOM 655 N N . SER A 1 82 ? -11.189 1.051 10.270 1.00 93.31 82 SER A N 1
ATOM 656 C CA . SER A 1 82 ? -12.063 0.888 11.445 1.00 93.31 82 SER A CA 1
ATOM 657 C C . SER A 1 82 ? -11.515 -0.137 12.450 1.00 93.31 82 SER A C 1
ATOM 659 O O . SER A 1 82 ? -11.329 0.171 13.628 1.00 93.31 82 SER A O 1
ATOM 661 N N . VAL A 1 83 ? -11.116 -1.306 11.941 1.00 93.62 83 VAL A N 1
ATOM 662 C CA . VAL A 1 83 ? -10.518 -2.433 12.683 1.00 93.62 83 VAL A CA 1
ATOM 663 C C . VAL A 1 83 ? -9.306 -2.023 13.537 1.00 93.62 83 VAL A C 1
ATOM 665 O O . VAL A 1 83 ? -9.023 -2.638 14.567 1.00 93.62 83 VAL A O 1
ATOM 668 N N . LEU A 1 84 ? -8.555 -1.004 13.110 1.00 94.12 84 LEU A N 1
ATOM 669 C CA . LEU A 1 84 ? -7.416 -0.473 13.858 1.00 94.12 84 LEU A CA 1
ATOM 670 C C . LEU A 1 84 ? -7.827 0.655 14.799 1.00 94.12 84 LEU A C 1
ATOM 672 O O . LEU A 1 84 ? -7.395 0.675 15.953 1.00 94.12 84 LEU A O 1
ATOM 676 N N . THR A 1 85 ? -8.657 1.580 14.320 1.00 93.81 85 THR A N 1
ATOM 677 C CA . THR A 1 85 ? -9.045 2.773 15.078 1.00 93.81 85 THR A CA 1
ATOM 678 C C . THR A 1 85 ? -9.930 2.465 16.278 1.00 93.81 85 THR A C 1
ATOM 680 O O . THR A 1 85 ? -9.894 3.204 17.253 1.00 93.81 85 THR A O 1
ATOM 683 N N . GLU A 1 86 ? -10.653 1.342 16.274 1.00 92.75 86 GLU A N 1
ATOM 684 C CA . GLU A 1 86 ? -11.366 0.850 17.463 1.00 92.75 86 GLU A CA 1
ATOM 685 C C . GLU A 1 86 ? -10.438 0.655 18.671 1.00 92.75 86 GLU A C 1
ATOM 687 O O . GLU A 1 86 ? -10.852 0.837 19.814 1.00 92.75 86 GLU A O 1
ATOM 692 N N . LYS A 1 87 ? -9.173 0.292 18.425 1.00 92.06 87 LYS A N 1
ATOM 693 C CA . LYS A 1 87 ? -8.165 0.069 19.472 1.00 92.06 87 LYS A CA 1
ATOM 694 C C . LYS A 1 87 ? -7.195 1.236 19.611 1.00 92.06 87 LYS A C 1
ATOM 696 O O . LYS A 1 87 ? -6.676 1.465 20.699 1.00 92.06 87 LYS A O 1
ATOM 701 N N . ILE A 1 88 ? -6.911 1.933 18.511 1.00 93.31 88 ILE A N 1
ATOM 702 C CA . ILE A 1 88 ? -5.949 3.037 18.443 1.00 93.31 88 ILE A CA 1
ATOM 703 C C . ILE A 1 88 ? -6.566 4.174 17.606 1.00 93.31 88 ILE A C 1
ATOM 705 O O . ILE A 1 88 ? -6.286 4.259 16.409 1.00 93.31 88 ILE A O 1
ATOM 709 N N . PRO A 1 89 ? -7.409 5.041 18.203 1.00 91.19 89 PRO A N 1
ATOM 710 C CA . PRO A 1 89 ? -8.241 6.009 17.475 1.00 91.19 89 PRO A CA 1
ATOM 711 C C . PRO A 1 89 ? -7.495 6.928 16.502 1.00 91.19 89 PRO A C 1
ATOM 713 O O . PRO A 1 89 ? -8.001 7.221 15.422 1.00 91.19 89 PRO A O 1
ATOM 716 N N . ASP A 1 90 ? -6.272 7.330 16.842 1.00 93.19 90 ASP A N 1
ATOM 717 C CA . ASP A 1 90 ? -5.482 8.270 16.038 1.00 93.19 90 ASP A CA 1
ATOM 718 C C . ASP A 1 90 ? -4.548 7.587 15.023 1.00 93.19 90 ASP A C 1
ATOM 720 O O . ASP A 1 90 ? -3.763 8.256 14.341 1.00 93.19 90 ASP A O 1
ATOM 724 N N . LEU A 1 91 ? -4.598 6.254 14.900 1.00 93.75 91 LEU A N 1
ATOM 725 C CA . LEU A 1 91 ? -3.713 5.529 13.994 1.00 93.75 91 LEU A CA 1
ATOM 726 C C . LEU A 1 91 ? -4.091 5.785 12.534 1.00 93.75 91 LEU A C 1
ATOM 728 O O . LEU A 1 91 ? -5.142 5.367 12.050 1.00 93.75 91 LEU A O 1
ATOM 732 N N . LYS A 1 92 ? -3.158 6.398 11.804 1.00 95.69 92 LYS A N 1
ATOM 733 C CA . LYS A 1 92 ? -3.209 6.536 10.349 1.00 95.69 92 LYS A CA 1
ATOM 734 C C . LYS A 1 92 ? -2.055 5.777 9.720 1.00 95.69 92 LYS A C 1
ATOM 736 O O . LYS A 1 92 ? -0.903 5.930 10.121 1.00 95.69 92 LYS A O 1
ATOM 741 N N . LEU A 1 93 ? -2.359 4.981 8.706 1.00 97.12 93 LEU A N 1
ATOM 742 C CA . LEU A 1 93 ? -1.367 4.274 7.913 1.00 97.12 93 LEU A CA 1
ATOM 743 C C . LEU A 1 93 ? -1.115 5.030 6.616 1.00 97.12 93 LEU A C 1
ATOM 745 O O . LEU A 1 93 ? -2.048 5.371 5.890 1.00 97.12 93 LEU A O 1
ATOM 749 N N . LYS A 1 94 ? 0.160 5.246 6.303 1.00 97.50 94 LYS A N 1
ATOM 750 C CA . LYS A 1 94 ? 0.577 5.774 5.007 1.00 97.50 94 LYS A CA 1
ATOM 751 C C . LYS A 1 94 ? 0.422 4.694 3.934 1.00 97.50 94 LYS A C 1
ATOM 753 O O . LYS A 1 94 ? 0.844 3.554 4.136 1.00 97.50 94 LYS A O 1
ATOM 758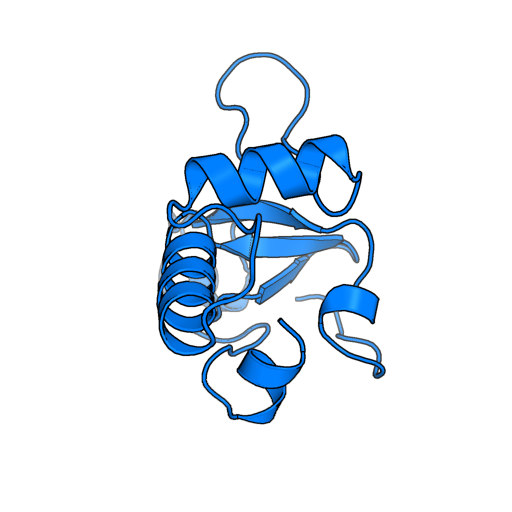 N N . ALA A 1 95 ? -0.174 5.040 2.800 1.00 98.12 95 ALA A N 1
ATOM 759 C CA . ALA A 1 95 ? -0.522 4.091 1.753 1.00 98.12 95 ALA A CA 1
ATOM 760 C C . ALA A 1 95 ? -0.514 4.705 0.346 1.00 98.12 95 ALA A C 1
ATOM 762 O O . ALA A 1 95 ? -0.568 5.922 0.159 1.00 98.12 95 ALA A O 1
ATOM 763 N N . ILE A 1 96 ? -0.492 3.828 -0.653 1.00 97.88 96 ILE A N 1
ATOM 764 C CA . ILE A 1 96 ? -0.790 4.134 -2.058 1.00 97.88 96 ILE A CA 1
ATOM 765 C C . ILE A 1 96 ? -2.099 3.449 -2.450 1.00 97.88 96 ILE A C 1
ATOM 767 O O . ILE A 1 96 ? -2.459 2.432 -1.853 1.00 97.88 96 ILE A O 1
ATOM 771 N N . ARG A 1 97 ? -2.814 3.970 -3.450 1.00 97.50 97 ARG A N 1
ATOM 772 C CA . ARG A 1 97 ? -4.037 3.332 -3.957 1.00 97.50 97 ARG A CA 1
ATOM 773 C C . ARG A 1 97 ? -3.692 2.434 -5.138 1.00 97.50 97 ARG A C 1
ATOM 775 O O . ARG A 1 97 ? -3.001 2.873 -6.046 1.00 97.50 97 ARG A O 1
ATOM 782 N N . LEU A 1 98 ? -4.170 1.198 -5.160 1.00 97.12 98 LEU A N 1
ATOM 783 C CA . LEU A 1 98 ? -4.029 0.317 -6.320 1.00 97.12 98 LEU A CA 1
ATOM 784 C C . LEU A 1 98 ? -5.147 0.577 -7.330 1.00 97.12 98 LEU A C 1
ATOM 786 O O . LEU A 1 98 ? -6.259 0.941 -6.948 1.00 97.12 98 LEU A O 1
ATOM 790 N N . ARG A 1 99 ? -4.859 0.350 -8.615 1.00 95.31 99 ARG A N 1
ATOM 791 C CA . ARG A 1 99 ? -5.852 0.479 -9.691 1.00 95.31 99 ARG A CA 1
ATOM 792 C C . ARG A 1 99 ? -7.025 -0.475 -9.520 1.00 95.31 99 ARG A C 1
ATOM 794 O O . ARG A 1 99 ? -8.166 -0.080 -9.722 1.00 95.31 99 ARG A O 1
ATOM 801 N N . ASP A 1 100 ? -6.731 -1.725 -9.175 1.00 89.31 100 ASP A N 1
ATOM 802 C CA . ASP A 1 100 ? -7.722 -2.795 -9.132 1.00 89.31 100 ASP A CA 1
ATOM 803 C C . ASP A 1 100 ? -7.362 -3.837 -8.061 1.00 89.31 100 ASP A C 1
ATOM 805 O O . ASP A 1 100 ? -6.196 -4.222 -7.911 1.00 89.31 100 ASP A O 1
ATOM 809 N N . GLN A 1 101 ? -8.372 -4.345 -7.348 1.00 90.44 101 GLN A N 1
ATOM 810 C CA . GLN A 1 101 ? -8.239 -5.486 -6.439 1.00 90.44 101 GLN A CA 1
ATOM 811 C C . GLN A 1 101 ? -7.745 -6.749 -7.146 1.00 90.44 101 GLN A C 1
ATOM 813 O O . GLN A 1 101 ? -7.081 -7.575 -6.515 1.00 90.44 101 GLN A O 1
ATOM 818 N N . ALA A 1 102 ? -7.984 -6.870 -8.457 1.00 88.81 102 ALA A N 1
ATOM 819 C CA . ALA A 1 102 ? -7.484 -7.959 -9.279 1.00 88.81 102 ALA A CA 1
ATOM 820 C C . ALA A 1 102 ? -5.957 -8.092 -9.185 1.00 88.81 102 ALA A C 1
ATOM 822 O O . ALA A 1 102 ? -5.430 -9.194 -9.315 1.00 88.81 102 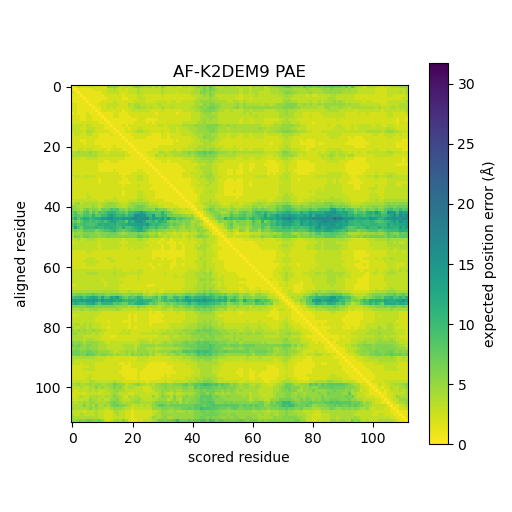ALA A O 1
ATOM 823 N N . LEU A 1 103 ? -5.210 -7.025 -8.890 1.00 87.94 103 LEU A N 1
ATOM 824 C CA . LEU A 1 103 ? -3.755 -7.089 -8.680 1.00 87.94 103 LEU A CA 1
ATOM 825 C C . LEU A 1 103 ? -3.357 -7.935 -7.453 1.00 87.94 103 LEU A C 1
ATOM 827 O O . LEU A 1 103 ? -2.229 -8.436 -7.364 1.00 87.94 103 LEU A O 1
ATOM 831 N N . ILE A 1 104 ? -4.293 -8.123 -6.523 1.00 91.12 104 ILE A N 1
ATOM 832 C CA . ILE A 1 104 ? -4.100 -8.749 -5.217 1.00 91.12 104 ILE A CA 1
ATOM 833 C C . ILE A 1 104 ? -4.852 -10.077 -5.096 1.00 91.12 104 ILE A C 1
ATOM 835 O O . ILE A 1 104 ? -4.277 -11.057 -4.624 1.00 91.12 104 ILE A O 1
ATOM 839 N N . SER A 1 105 ? -6.104 -10.130 -5.543 1.00 88.06 105 SER A N 1
ATOM 840 C CA . SER A 1 105 ? -6.997 -11.278 -5.376 1.00 88.06 105 SER A CA 1
ATOM 841 C C . SER A 1 105 ? -7.919 -11.426 -6.585 1.00 88.06 105 SER A C 1
ATOM 843 O O . SER A 1 105 ? -8.334 -10.436 -7.177 1.00 88.06 105 SER A O 1
ATOM 845 N N . SER A 1 106 ? -8.249 -12.666 -6.955 1.00 84.88 106 SER A N 1
ATOM 846 C CA . SER A 1 106 ? -9.323 -12.958 -7.917 1.00 84.88 106 SER A CA 1
ATOM 847 C C . SER A 1 106 ? -10.709 -12.975 -7.267 1.00 84.88 106 SER A C 1
ATOM 849 O O . SER A 1 106 ? -11.710 -12.857 -7.964 1.00 84.88 106 SER A O 1
ATOM 851 N N . ALA A 1 107 ? -10.771 -13.140 -5.944 1.00 87.12 107 ALA A N 1
ATOM 852 C CA . ALA A 1 107 ? -11.994 -13.013 -5.166 1.00 87.12 107 ALA A CA 1
ATOM 853 C C . ALA A 1 107 ? -12.199 -11.559 -4.726 1.00 87.12 107 ALA A C 1
ATOM 855 O O . ALA A 1 107 ? -11.224 -10.842 -4.476 1.00 87.12 107 ALA A O 1
ATOM 856 N N . ILE A 1 108 ? -13.464 -11.160 -4.588 1.00 88.50 108 ILE A N 1
ATOM 857 C CA . ILE A 1 108 ? -13.842 -9.842 -4.073 1.00 88.50 108 ILE A CA 1
ATOM 858 C C . ILE A 1 108 ? -13.337 -9.705 -2.635 1.00 88.50 108 ILE A C 1
ATOM 860 O O . ILE A 1 108 ? -13.584 -10.575 -1.800 1.00 88.50 108 ILE A O 1
ATOM 864 N N . ILE A 1 109 ? -12.644 -8.604 -2.352 1.00 91.50 109 ILE A N 1
ATOM 865 C CA . ILE A 1 109 ? -12.250 -8.238 -0.992 1.00 91.50 109 ILE A CA 1
ATOM 866 C C . ILE A 1 109 ? -13.359 -7.336 -0.436 1.00 91.50 109 ILE A C 1
ATOM 868 O O . ILE A 1 109 ? -13.600 -6.288 -1.032 1.00 91.50 109 ILE A O 1
ATOM 872 N N . PRO A 1 110 ? -14.046 -7.682 0.665 1.00 92.56 110 PRO A N 1
ATOM 873 C CA . PRO A 1 110 ? -15.057 -6.798 1.244 1.00 92.56 110 PRO A CA 1
ATOM 874 C C . PRO A 1 110 ? -14.407 -5.530 1.833 1.00 92.56 110 PRO A C 1
ATOM 876 O O . PRO A 1 110 ? -13.278 -5.610 2.320 1.00 92.56 110 PRO A O 1
ATOM 879 N N . PRO A 1 111 ? -15.067 -4.360 1.789 1.00 93.94 111 PRO A N 1
ATOM 880 C CA . PRO A 1 111 ? -14.577 -3.160 2.464 1.00 93.94 111 PRO A CA 1
ATOM 881 C C . PRO A 1 111 ? -14.719 -3.269 3.991 1.00 93.94 111 PRO A C 1
ATOM 883 O O . PRO A 1 111 ? -15.598 -3.985 4.477 1.00 93.94 111 PRO A O 1
ATOM 886 N N . VAL A 1 112 ? -13.870 -2.540 4.723 1.00 90.75 112 VAL A N 1
ATOM 887 C CA . VAL A 1 112 ? -13.940 -2.336 6.186 1.00 90.75 112 VAL A CA 1
ATOM 888 C C . VAL A 1 112 ? -14.073 -0.868 6.565 1.00 90.75 112 VAL A C 1
ATOM 890 O O . VAL A 1 112 ? -13.769 -0.005 5.707 1.00 90.75 112 VAL A O 1
#

pLDDT: mean 92.32, std 5.44, range [70.0, 98.12]

Foldseek 3Di:
DQVCVVVVVADELAPPHQWAQAPNWIKGFPDVVLQVVLVVCVVVVDPPQDNGSVSNVVVCVVVLQWAFDDDDDDRWDWDDRPNRCVPVVPDTTTTIIGPDCVVHDPDDDDHD

Radius of gyration: 13.88 Å; Cα contacts (8 Å, |Δi|>4): 182; chains: 1; bounding box: 32×37×35 Å